Protein AF-G3UYI7-F1 (afdb_monomer_lite)

Sequence (95 aa):
MPLCPLLLLALGLRLTGTLNSNDPNVCTFWESFTTTTKESHLRPFSLLPAESCHRPWEDPHTCAQPTVVYRTVYRQVVKMDSRPRLQCCRGYYES

Organism: Mus musculus (NCBI:txid10090)

Structure (mmCIF, N/CA/C/O backbone):
data_AF-G3UYI7-F1
#
_entry.id   AF-G3UYI7-F1
#
loop_
_atom_site.group_PDB
_atom_site.id
_atom_site.type_symbol
_atom_site.label_atom_id
_atom_site.label_alt_id
_atom_site.label_comp_id
_atom_site.label_asym_id
_atom_site.label_entity_id
_atom_site.label_seq_id
_atom_site.pdbx_PDB_ins_code
_atom_site.Cartn_x
_atom_site.Cartn_y
_atom_site.Cartn_z
_atom_site.occupancy
_atom_site.B_iso_or_equiv
_atom_site.auth_seq_id
_atom_site.auth_comp_id
_atom_site.auth_asym_id
_atom_site.auth_atom_id
_atom_site.pdbx_PDB_model_num
ATOM 1 N N . MET A 1 1 ? 36.423 32.041 -4.540 1.00 51.44 1 MET A N 1
ATOM 2 C CA . MET A 1 1 ? 35.992 31.521 -5.857 1.00 51.44 1 MET A CA 1
ATOM 3 C C . MET A 1 1 ? 35.808 29.998 -5.781 1.00 51.44 1 MET A C 1
ATOM 5 O O . MET A 1 1 ? 36.716 29.274 -6.165 1.00 51.44 1 MET A O 1
ATOM 9 N N . PRO A 1 2 ? 34.682 29.479 -5.253 1.00 57.16 2 PRO A N 1
ATOM 10 C CA . PRO A 1 2 ? 34.443 28.041 -5.070 1.00 57.16 2 PRO A CA 1
ATOM 11 C C . PRO A 1 2 ? 33.718 27.421 -6.283 1.00 57.16 2 PRO A C 1
ATOM 13 O O . PRO A 1 2 ? 32.810 26.612 -6.129 1.00 57.16 2 PRO A O 1
ATOM 16 N N . LEU A 1 3 ? 34.077 27.829 -7.503 1.00 62.91 3 LEU A N 1
ATOM 17 C CA . LEU A 1 3 ? 33.406 27.372 -8.730 1.00 62.91 3 LEU A CA 1
ATOM 18 C C . LEU A 1 3 ? 33.766 25.919 -9.085 1.00 62.91 3 LEU A C 1
ATOM 20 O O . LEU A 1 3 ? 32.936 25.188 -9.609 1.00 62.91 3 LEU A O 1
ATOM 24 N N . CYS A 1 4 ? 34.980 25.483 -8.742 1.00 68.62 4 CYS A N 1
ATOM 25 C CA . CYS A 1 4 ? 35.493 24.146 -9.046 1.00 68.62 4 CYS A CA 1
ATOM 26 C C . CYS A 1 4 ? 34.721 22.991 -8.363 1.00 68.62 4 CYS A C 1
ATOM 28 O O . CYS A 1 4 ? 34.305 22.072 -9.069 1.00 68.62 4 CYS A O 1
ATOM 30 N N . PRO A 1 5 ? 34.444 23.014 -7.040 1.00 67.00 5 PRO A N 1
ATOM 31 C CA . PRO A 1 5 ? 33.700 21.925 -6.403 1.00 67.00 5 PRO A CA 1
ATOM 32 C C . PRO A 1 5 ? 32.249 21.847 -6.895 1.00 67.00 5 PRO A C 1
ATOM 34 O O . PRO A 1 5 ? 31.729 20.750 -7.074 1.00 67.00 5 PRO A O 1
ATOM 37 N N . LEU A 1 6 ? 31.615 22.990 -7.182 1.00 68.81 6 LEU A N 1
ATOM 38 C CA . LEU A 1 6 ? 30.263 23.039 -7.748 1.00 68.81 6 LEU A CA 1
ATOM 39 C C . LEU A 1 6 ? 30.211 22.433 -9.157 1.00 68.81 6 LEU A C 1
ATOM 41 O O . LEU A 1 6 ? 29.261 21.726 -9.481 1.00 68.81 6 LEU A O 1
ATOM 45 N N . LEU A 1 7 ? 31.244 22.664 -9.973 1.00 69.88 7 LEU A N 1
ATOM 46 C CA . LEU A 1 7 ? 31.344 22.096 -11.317 1.00 69.88 7 LEU A CA 1
ATOM 47 C C . LEU A 1 7 ? 31.520 20.570 -11.281 1.00 69.88 7 LEU A C 1
ATOM 49 O O . LEU A 1 7 ? 30.894 19.862 -12.063 1.00 69.88 7 LEU A O 1
ATOM 53 N N . LEU A 1 8 ? 32.329 20.066 -10.344 1.00 70.12 8 LEU A N 1
ATOM 54 C CA . LEU A 1 8 ? 32.549 18.630 -10.140 1.00 70.12 8 LEU A CA 1
ATOM 55 C C . LEU A 1 8 ? 31.284 17.922 -9.632 1.00 70.12 8 LEU A C 1
ATOM 57 O O . LEU A 1 8 ? 30.942 16.851 -10.129 1.00 70.12 8 LEU A O 1
ATOM 61 N N . LEU A 1 9 ? 30.552 18.542 -8.700 1.00 66.69 9 LEU A N 1
ATOM 62 C CA . LEU A 1 9 ? 29.242 18.064 -8.241 1.00 66.69 9 LEU A CA 1
ATOM 63 C C . LEU A 1 9 ? 28.213 18.048 -9.379 1.00 66.69 9 LEU A C 1
ATOM 65 O O . LEU A 1 9 ? 27.475 17.075 -9.523 1.00 66.69 9 LEU A O 1
ATOM 69 N N . ALA A 1 10 ? 28.192 19.086 -10.219 1.00 63.78 10 ALA A N 1
ATOM 70 C CA . ALA A 1 10 ? 27.308 19.154 -11.377 1.00 63.78 10 ALA A CA 1
ATOM 71 C C . ALA A 1 10 ? 27.647 18.094 -12.438 1.00 63.78 10 ALA A C 1
ATOM 73 O O . ALA A 1 10 ? 26.731 17.520 -13.020 1.00 63.78 10 ALA A O 1
ATOM 74 N N . LEU A 1 11 ? 28.933 17.800 -12.672 1.00 62.19 11 LEU A N 1
ATOM 75 C CA . LEU A 1 11 ? 29.355 16.714 -13.561 1.00 62.19 11 LEU A CA 1
ATOM 76 C C . LEU A 1 11 ? 28.961 15.345 -12.990 1.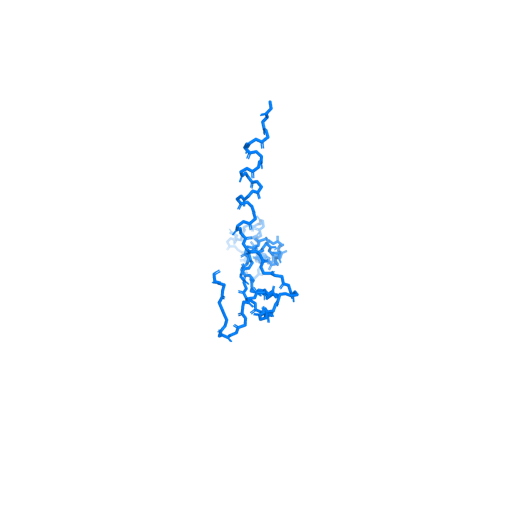00 62.19 11 LEU A C 1
ATOM 78 O O . LEU A 1 11 ? 28.385 14.535 -13.706 1.00 62.19 11 LEU A O 1
ATOM 82 N N . GLY A 1 12 ? 29.196 15.106 -11.696 1.00 60.34 12 GLY A N 1
ATOM 83 C CA . GLY A 1 12 ? 28.832 13.849 -11.033 1.00 60.34 12 GLY A CA 1
ATOM 84 C C . GLY A 1 12 ? 27.329 13.552 -11.075 1.00 60.34 12 GLY A C 1
ATOM 85 O O . GLY A 1 12 ? 26.937 12.410 -11.294 1.00 60.34 12 GLY A O 1
ATOM 86 N N . LEU A 1 13 ? 26.484 14.584 -10.960 1.00 58.25 13 LEU A N 1
ATOM 87 C CA . LEU A 1 13 ? 25.025 14.456 -11.073 1.00 58.25 13 LEU A CA 1
ATOM 88 C C . LEU A 1 13 ? 24.541 14.165 -12.506 1.00 58.25 13 LEU A C 1
ATOM 90 O O . LEU A 1 13 ? 23.430 13.684 -12.694 1.00 58.25 13 LEU A O 1
ATOM 94 N N . ARG A 1 14 ? 25.347 14.484 -13.528 1.00 53.09 14 ARG A N 1
ATOM 95 C CA . ARG A 1 14 ? 25.027 14.238 -14.947 1.00 53.09 14 ARG A CA 1
ATOM 96 C C . ARG A 1 14 ? 25.369 12.815 -15.388 1.00 53.09 14 ARG A C 1
ATOM 98 O O . ARG A 1 14 ? 24.829 12.371 -16.393 1.00 53.09 14 ARG A O 1
ATOM 105 N N . LEU A 1 15 ? 26.249 12.120 -14.661 1.00 54.44 15 LEU A N 1
ATOM 106 C CA . LEU A 1 15 ? 26.635 10.736 -14.959 1.00 54.44 15 LEU A CA 1
ATOM 107 C C . LEU A 1 15 ? 25.633 9.697 -14.439 1.00 54.44 15 LEU A C 1
ATOM 109 O O . LEU A 1 15 ? 25.711 8.536 -14.833 1.00 54.44 15 LEU A O 1
ATOM 113 N N . THR A 1 16 ? 24.676 10.077 -13.590 1.00 56.97 16 THR A N 1
ATOM 114 C CA . THR A 1 16 ? 23.528 9.213 -13.304 1.00 56.97 16 THR A CA 1
ATOM 115 C C . THR A 1 16 ? 22.553 9.336 -14.468 1.00 56.97 16 THR A C 1
ATOM 117 O O . THR A 1 16 ? 21.683 10.207 -14.460 1.00 56.97 16 THR A O 1
ATOM 120 N N . GLY A 1 17 ? 22.745 8.520 -15.505 1.00 61.97 17 GLY A N 1
ATOM 121 C CA . GLY A 1 17 ? 21.812 8.433 -16.622 1.00 61.97 17 GLY A CA 1
ATOM 122 C C . GLY A 1 17 ? 20.408 8.131 -16.100 1.00 61.97 17 GLY A C 1
ATOM 123 O O . GLY A 1 17 ? 20.165 7.086 -15.505 1.00 61.97 17 GLY A O 1
ATOM 124 N N . THR A 1 18 ? 19.488 9.080 -16.249 1.00 70.69 18 THR A N 1
ATOM 125 C CA . THR A 1 18 ? 18.064 8.846 -16.005 1.00 70.69 18 THR A CA 1
ATOM 126 C C . THR A 1 18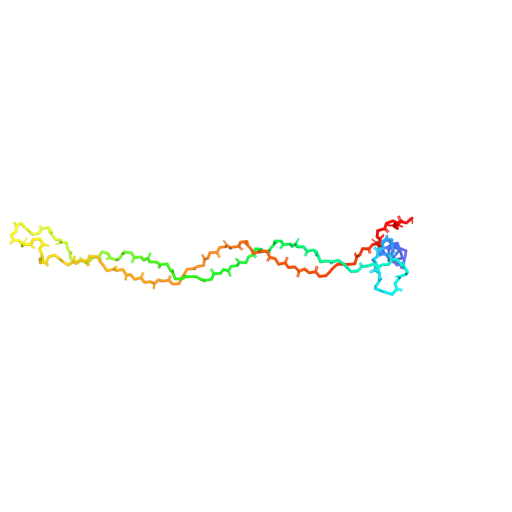 ? 17.397 8.649 -17.354 1.00 70.69 18 THR A C 1
ATOM 128 O O . THR A 1 18 ? 17.348 9.600 -18.134 1.00 70.69 18 THR A O 1
ATOM 131 N N . LEU A 1 19 ? 16.883 7.448 -17.618 1.00 79.31 19 LEU A N 1
ATOM 132 C CA . LEU A 1 19 ? 16.117 7.157 -18.832 1.00 79.31 19 LEU A CA 1
ATOM 133 C C . LEU A 1 19 ? 14.975 8.166 -19.002 1.00 79.31 19 LEU A C 1
ATOM 135 O O . LEU A 1 19 ? 14.195 8.396 -18.070 1.00 79.31 19 LEU A O 1
ATOM 139 N N . ASN A 1 20 ? 14.861 8.757 -20.188 1.00 83.44 20 ASN A N 1
ATOM 140 C CA . ASN A 1 20 ? 13.755 9.623 -20.566 1.00 83.44 20 ASN A CA 1
ATOM 141 C C . ASN A 1 20 ? 12.737 8.844 -21.406 1.00 83.44 20 ASN A C 1
ATOM 143 O O . ASN A 1 20 ? 13.089 7.988 -22.210 1.00 83.44 20 ASN A O 1
ATOM 147 N N . SER A 1 21 ? 11.451 9.178 -21.277 1.00 82.81 21 SER A N 1
ATOM 148 C CA . SER A 1 21 ? 10.398 8.559 -22.095 1.00 82.81 21 SER A CA 1
ATOM 149 C C . SER A 1 21 ? 10.528 8.866 -23.593 1.00 82.81 21 SER A C 1
ATOM 151 O O . SER A 1 21 ? 9.892 8.187 -24.393 1.00 82.81 21 SER A O 1
ATOM 153 N N . ASN A 1 22 ? 11.282 9.902 -23.969 1.00 84.38 22 ASN A N 1
ATOM 154 C CA . ASN A 1 22 ? 11.511 10.277 -25.366 1.00 84.38 22 ASN A CA 1
ATOM 155 C C . ASN A 1 22 ? 12.754 9.611 -25.974 1.00 84.38 22 ASN A C 1
ATOM 157 O O . ASN A 1 22 ? 12.993 9.769 -27.171 1.00 84.38 22 ASN A O 1
ATOM 161 N N . ASP A 1 23 ? 13.554 8.906 -25.171 1.00 86.62 23 ASP A N 1
ATOM 162 C CA . ASP A 1 23 ? 14.777 8.278 -25.657 1.00 86.62 23 ASP A CA 1
ATOM 163 C C . ASP A 1 23 ? 14.441 7.066 -26.548 1.00 86.62 23 ASP A C 1
ATOM 165 O O . ASP A 1 23 ? 13.498 6.312 -26.270 1.00 86.62 23 ASP A O 1
ATOM 169 N N . PRO A 1 24 ? 15.201 6.841 -27.635 1.00 85.69 24 PRO A N 1
ATOM 170 C CA . PRO A 1 24 ? 14.990 5.686 -28.493 1.00 85.69 24 PRO A CA 1
ATOM 171 C C . PRO A 1 24 ? 15.246 4.393 -27.713 1.00 85.69 24 PRO A C 1
ATOM 173 O O . PRO A 1 24 ? 16.189 4.294 -26.933 1.00 85.69 24 PRO A O 1
ATOM 176 N N . ASN A 1 25 ? 14.432 3.369 -27.971 1.00 88.56 25 ASN A N 1
ATOM 177 C CA . ASN A 1 25 ? 14.519 2.062 -27.310 1.00 88.56 25 ASN A CA 1
ATOM 178 C C . ASN A 1 25 ? 14.289 2.100 -25.790 1.00 88.56 25 ASN A C 1
ATOM 180 O O . ASN A 1 25 ? 14.770 1.219 -25.074 1.00 88.56 25 ASN A O 1
ATOM 184 N N . VAL A 1 26 ? 13.513 3.072 -25.301 1.00 91.69 26 VAL A N 1
ATOM 185 C CA . VAL A 1 26 ? 12.995 3.087 -23.929 1.00 91.69 26 VAL A CA 1
ATOM 186 C C . VAL A 1 26 ? 11.550 2.604 -23.903 1.00 91.69 26 VAL A C 1
ATOM 188 O O . VAL A 1 26 ? 10.693 3.066 -24.653 1.00 91.69 26 VAL A O 1
ATOM 191 N N . CYS A 1 27 ? 11.288 1.644 -23.023 1.00 90.12 27 CYS A N 1
ATOM 192 C CA . CYS A 1 27 ? 9.999 1.005 -22.826 1.00 90.12 27 CYS A CA 1
ATOM 193 C C . CYS A 1 27 ? 9.515 1.236 -21.388 1.00 90.12 27 CYS A C 1
ATOM 195 O O . CYS A 1 27 ? 10.302 1.218 -20.439 1.00 90.12 27 CYS A O 1
ATOM 197 N N . THR A 1 28 ? 8.204 1.396 -21.211 1.00 91.69 28 THR A N 1
ATOM 198 C CA . THR A 1 28 ? 7.581 1.430 -19.882 1.00 91.69 28 THR A CA 1
ATOM 199 C C . THR A 1 28 ? 7.183 0.021 -19.470 1.00 91.69 28 THR A C 1
ATOM 201 O O . THR A 1 28 ? 6.463 -0.660 -20.201 1.00 91.69 28 THR A O 1
ATOM 204 N N . PHE A 1 29 ? 7.597 -0.405 -18.283 1.00 92.31 29 PHE A N 1
ATOM 205 C CA . PHE A 1 29 ? 7.147 -1.649 -17.670 1.00 92.31 29 PHE A CA 1
ATOM 206 C C . PHE A 1 29 ? 6.484 -1.374 -16.319 1.00 92.31 29 PHE A C 1
ATOM 208 O O . PHE A 1 29 ? 6.738 -0.356 -15.674 1.00 92.31 29 PHE A O 1
ATOM 215 N N . TRP A 1 30 ? 5.609 -2.282 -15.897 1.00 94.94 30 TRP A N 1
ATOM 216 C CA . TRP A 1 30 ? 4.970 -2.213 -14.588 1.00 94.94 30 TRP A CA 1
ATOM 217 C C . TRP A 1 30 ? 5.813 -2.970 -13.569 1.00 94.94 30 TRP A C 1
ATOM 219 O O . TRP A 1 30 ? 5.961 -4.187 -13.651 1.00 94.94 30 TRP A O 1
ATOM 229 N N . GLU A 1 31 ? 6.370 -2.237 -12.612 1.00 95.50 31 GLU A N 1
ATOM 230 C CA . GLU A 1 31 ? 7.118 -2.787 -11.488 1.00 95.50 31 GLU A CA 1
ATOM 231 C C . GLU A 1 31 ? 6.183 -2.931 -10.284 1.00 95.50 31 GLU A C 1
ATOM 233 O O . GLU A 1 31 ? 5.585 -1.948 -9.832 1.00 95.50 31 GLU A O 1
ATOM 238 N N . SER A 1 32 ? 6.079 -4.144 -9.741 1.00 97.19 32 SER A N 1
ATOM 239 C CA . SER A 1 32 ? 5.440 -4.374 -8.446 1.00 97.19 32 SER A CA 1
ATOM 240 C C . SER A 1 32 ? 6.413 -4.053 -7.317 1.00 97.19 32 SER A C 1
ATOM 242 O O . SER A 1 32 ? 7.566 -4.476 -7.340 1.00 97.19 32 SER A O 1
ATOM 244 N N . PHE A 1 33 ? 5.945 -3.336 -6.302 1.00 96.25 33 PHE A N 1
ATOM 245 C CA . PHE A 1 33 ? 6.732 -3.002 -5.121 1.00 96.25 33 PHE A CA 1
ATOM 246 C C . PHE A 1 33 ? 5.899 -3.160 -3.854 1.00 96.25 33 PHE A C 1
ATOM 248 O O . PHE A 1 33 ? 4.669 -3.177 -3.891 1.00 96.25 33 PHE A O 1
ATOM 255 N N . THR A 1 34 ? 6.577 -3.312 -2.721 1.00 97.25 34 THR A N 1
ATOM 256 C CA . THR A 1 34 ? 5.931 -3.446 -1.419 1.00 97.25 34 THR A CA 1
ATOM 257 C C . THR A 1 34 ? 6.027 -2.144 -0.633 1.00 97.25 34 THR A C 1
ATOM 259 O O . THR A 1 34 ? 7.110 -1.601 -0.416 1.00 97.25 34 THR A O 1
ATOM 262 N N . THR A 1 35 ? 4.879 -1.650 -0.177 1.00 96.81 35 THR A N 1
ATOM 263 C CA . THR A 1 35 ? 4.763 -0.451 0.654 1.00 96.81 35 THR A CA 1
ATOM 264 C C . THR A 1 35 ? 4.335 -0.852 2.053 1.00 96.81 35 THR A C 1
ATOM 266 O O . THR A 1 35 ? 3.361 -1.578 2.250 1.00 96.81 35 THR A O 1
ATOM 269 N N . THR A 1 36 ? 5.054 -0.358 3.055 1.00 96.69 36 THR A N 1
ATOM 270 C CA . THR A 1 36 ? 4.648 -0.508 4.451 1.00 96.69 36 THR A CA 1
ATOM 271 C C . THR A 1 36 ? 3.738 0.650 4.837 1.00 96.69 36 THR A C 1
ATOM 273 O O . THR A 1 36 ? 4.165 1.803 4.845 1.00 96.69 36 THR A O 1
ATOM 276 N N . THR A 1 37 ? 2.494 0.354 5.200 1.00 96.06 37 THR A N 1
ATOM 277 C CA . THR A 1 37 ? 1.505 1.370 5.580 1.00 96.06 37 THR A CA 1
ATOM 278 C C . THR A 1 37 ? 0.906 1.049 6.943 1.00 96.06 37 THR A C 1
ATOM 280 O O . THR A 1 37 ? 0.704 -0.114 7.298 1.00 96.06 37 THR A O 1
ATOM 283 N N . LYS A 1 38 ? 0.612 2.090 7.729 1.00 97.06 38 LYS A N 1
ATOM 284 C CA . LYS A 1 38 ? -0.189 1.952 8.948 1.00 97.06 38 LYS A CA 1
ATOM 285 C C . LYS A 1 38 ? -1.665 1.971 8.585 1.00 97.06 38 LYS A C 1
ATOM 287 O O . LYS A 1 38 ? -2.150 2.930 7.997 1.00 97.06 38 LYS A O 1
ATOM 292 N N . GLU A 1 39 ? -2.365 0.917 8.965 1.00 97.00 39 GLU A N 1
ATOM 293 C CA . GLU A 1 39 ? -3.789 0.745 8.718 1.00 97.00 39 GLU A CA 1
ATOM 294 C C . GLU A 1 39 ? -4.527 0.629 10.051 1.00 97.00 39 GLU A C 1
ATOM 296 O O . GLU A 1 39 ? -4.091 -0.086 10.961 1.00 97.00 39 GLU A O 1
ATOM 301 N N . SER A 1 40 ? -5.636 1.353 10.179 1.00 96.62 40 SER A N 1
ATOM 302 C CA . SER A 1 40 ? -6.552 1.213 11.302 1.00 96.62 40 SER A CA 1
ATOM 303 C C . SER A 1 40 ? -7.485 0.029 11.062 1.00 96.62 40 SER A C 1
ATOM 305 O O . SER A 1 40 ? -7.989 -0.182 9.962 1.00 96.62 40 SER A O 1
ATOM 307 N N . HIS A 1 41 ? -7.728 -0.758 12.103 1.00 95.75 41 HIS A N 1
ATOM 308 C CA . HIS A 1 41 ? -8.730 -1.815 12.066 1.00 95.75 41 HIS A CA 1
ATOM 309 C C . HIS A 1 41 ? -9.436 -1.930 13.411 1.00 95.75 41 HIS A C 1
ATOM 311 O O . HIS A 1 41 ? -8.883 -1.574 14.453 1.00 95.75 41 HIS A O 1
ATOM 317 N N . LEU A 1 42 ? -10.666 -2.435 13.384 1.00 97.25 42 LEU A N 1
ATOM 318 C CA . LEU A 1 42 ? -11.407 -2.758 14.594 1.00 97.25 42 LEU A CA 1
ATOM 319 C C . LEU A 1 42 ? -10.904 -4.090 15.145 1.00 97.25 42 LEU A C 1
ATOM 321 O O . LEU A 1 42 ? -10.964 -5.115 14.467 1.00 97.25 42 LEU A O 1
ATOM 325 N N . ARG A 1 43 ? -10.418 -4.072 16.384 1.00 96.25 43 ARG A N 1
ATOM 326 C CA . ARG A 1 43 ? -10.000 -5.267 17.114 1.00 96.25 43 ARG A CA 1
ATOM 327 C C . ARG A 1 43 ? -10.934 -5.491 18.308 1.00 96.25 43 ARG A C 1
ATOM 329 O O . ARG A 1 43 ? -11.219 -4.522 19.017 1.00 96.25 43 ARG A O 1
ATOM 336 N N . PRO A 1 44 ? -11.414 -6.726 18.541 1.00 96.12 44 PRO A N 1
ATOM 337 C CA . PRO A 1 44 ? -12.223 -7.045 19.710 1.00 96.12 44 PRO A CA 1
ATOM 338 C C . PRO A 1 44 ? -11.363 -7.092 20.980 1.00 96.12 44 PRO A C 1
ATOM 340 O O . PRO A 1 44 ? -10.239 -7.599 20.970 1.00 96.12 44 PRO A O 1
ATOM 343 N N . PHE A 1 45 ? -11.912 -6.584 22.079 1.00 91.75 45 PHE A N 1
ATOM 344 C CA . PHE A 1 45 ? -11.341 -6.631 23.420 1.00 91.75 45 PHE A CA 1
ATOM 345 C C . PHE A 1 45 ? -12.402 -7.127 24.399 1.00 91.75 45 PHE A C 1
ATOM 347 O O . PHE A 1 45 ? -13.505 -6.582 24.442 1.00 91.75 45 PHE A O 1
ATOM 354 N N . SER A 1 46 ? -12.061 -8.134 25.198 1.00 91.50 46 SER A N 1
ATOM 355 C CA . SER A 1 46 ? -12.931 -8.618 26.269 1.00 91.50 46 SER A CA 1
ATOM 356 C C . SER A 1 46 ? -12.815 -7.692 27.476 1.00 91.50 46 SER A C 1
ATOM 358 O O . SER A 1 46 ? -11.732 -7.533 28.038 1.00 91.50 46 SER A O 1
ATOM 360 N N . LEU A 1 47 ? -13.925 -7.077 27.869 1.00 88.88 47 LEU A N 1
ATOM 361 C CA . LEU A 1 47 ? -14.051 -6.361 29.130 1.00 88.88 47 LEU A CA 1
ATOM 362 C C . LEU A 1 47 ? -14.619 -7.313 30.172 1.00 88.88 47 LEU A C 1
ATOM 364 O O . LEU A 1 47 ? -15.708 -7.863 29.994 1.00 88.88 47 LEU A O 1
ATOM 368 N N . LEU A 1 48 ? -13.867 -7.501 31.251 1.00 83.19 48 LEU A N 1
ATOM 369 C CA . LEU A 1 48 ? -14.361 -8.223 32.411 1.00 83.19 48 LEU A CA 1
ATOM 370 C C . LEU A 1 48 ? -15.380 -7.345 33.156 1.00 83.19 48 LEU A C 1
ATOM 372 O O . LEU A 1 48 ? -15.176 -6.129 33.241 1.00 83.19 48 LEU A O 1
ATOM 376 N N . PRO A 1 49 ? -16.461 -7.937 33.687 1.00 79.44 49 PRO A N 1
ATOM 377 C CA . PRO A 1 49 ? -17.370 -7.233 34.581 1.00 79.44 49 PRO A CA 1
ATOM 378 C C . PRO A 1 49 ? -16.618 -6.667 35.791 1.00 79.44 49 PRO A C 1
ATOM 380 O O . PRO A 1 49 ? -15.661 -7.270 36.274 1.00 79.44 49 PRO A O 1
ATOM 383 N N . ALA A 1 50 ? -17.055 -5.504 36.278 1.00 75.50 50 ALA A N 1
ATOM 384 C CA . ALA A 1 50 ? -16.445 -4.856 37.440 1.00 75.50 50 ALA A CA 1
ATOM 385 C C . ALA A 1 50 ? -16.702 -5.621 38.752 1.00 75.50 50 ALA A C 1
ATOM 387 O O . ALA A 1 50 ? -15.890 -5.557 39.672 1.00 75.50 50 ALA A O 1
ATOM 388 N N . GLU A 1 51 ? -17.819 -6.346 38.835 1.00 75.56 51 GLU A N 1
ATOM 389 C CA . GLU A 1 51 ? -18.183 -7.155 39.997 1.00 75.56 51 GLU A CA 1
ATOM 390 C C . GLU A 1 51 ? -17.676 -8.593 39.841 1.00 75.56 51 GLU A C 1
ATOM 392 O O . GLU A 1 51 ? -17.762 -9.188 38.765 1.00 75.56 51 GLU A O 1
ATOM 397 N N . SER A 1 52 ? -17.132 -9.161 40.921 1.00 67.50 52 SER A N 1
ATOM 398 C CA . SER A 1 52 ? -16.655 -10.542 40.926 1.00 67.50 52 SER A CA 1
ATOM 399 C C . SER A 1 52 ? -17.807 -11.513 41.184 1.00 67.50 52 SER A C 1
ATOM 401 O O . SER A 1 52 ? -18.567 -11.366 42.139 1.00 67.50 52 SER A O 1
ATOM 403 N N . CYS A 1 53 ? -17.893 -12.576 40.385 1.00 67.19 53 CYS A N 1
ATOM 404 C CA . CYS A 1 53 ? -18.907 -13.625 40.554 1.00 67.19 53 CYS A CA 1
ATOM 405 C C . CYS A 1 53 ? -18.578 -14.614 41.686 1.00 67.19 53 CYS A C 1
ATOM 407 O O . CYS A 1 53 ? -18.985 -15.769 41.655 1.00 67.19 53 CYS A O 1
ATOM 409 N N . HIS A 1 54 ? -17.825 -14.186 42.703 1.00 65.19 54 HIS A N 1
ATOM 410 C CA . HIS A 1 54 ? -17.345 -15.055 43.779 1.00 65.19 54 HIS A CA 1
ATOM 411 C C . HIS A 1 54 ? -18.357 -15.181 44.933 1.00 65.19 54 HIS A C 1
ATOM 413 O O . HIS A 1 54 ? -17.973 -15.293 46.100 1.00 65.19 54 HIS A O 1
ATOM 419 N N . ARG A 1 55 ? -19.660 -15.135 44.628 1.00 66.25 55 ARG A N 1
ATOM 420 C CA . ARG A 1 55 ? -20.726 -15.313 45.619 1.00 66.25 55 ARG A CA 1
ATOM 421 C C . ARG A 1 55 ? -21.108 -16.796 45.701 1.00 66.25 55 ARG A C 1
ATOM 423 O O . ARG A 1 55 ? -21.574 -17.337 44.706 1.00 66.25 55 ARG A O 1
ATOM 430 N N . PRO A 1 56 ? -20.962 -17.456 46.869 1.00 61.75 56 PRO A N 1
ATOM 431 C CA . PRO A 1 56 ? -21.189 -18.901 47.018 1.00 61.75 56 PRO A CA 1
ATOM 432 C C . PRO A 1 56 ? -22.614 -19.398 46.725 1.00 61.75 56 PRO A C 1
ATOM 434 O O . PRO A 1 56 ? -22.833 -20.604 46.720 1.00 61.75 56 PRO A O 1
ATOM 437 N N . TRP A 1 57 ? -23.582 -18.492 46.561 1.00 58.47 57 TRP A N 1
ATOM 438 C CA . TRP A 1 57 ? -25.016 -18.793 46.497 1.00 58.47 57 TRP A CA 1
ATOM 439 C C . TRP A 1 57 ? -25.721 -18.215 45.260 1.00 58.47 57 TRP A C 1
ATOM 441 O O . TRP A 1 57 ? -26.944 -18.292 45.179 1.00 58.47 57 TRP A O 1
ATOM 451 N N . GLU A 1 58 ? -24.986 -17.628 44.309 1.00 62.41 58 GLU A N 1
ATOM 452 C CA . GLU A 1 58 ? -25.586 -17.151 43.059 1.00 62.41 58 GLU A CA 1
ATOM 453 C C . GLU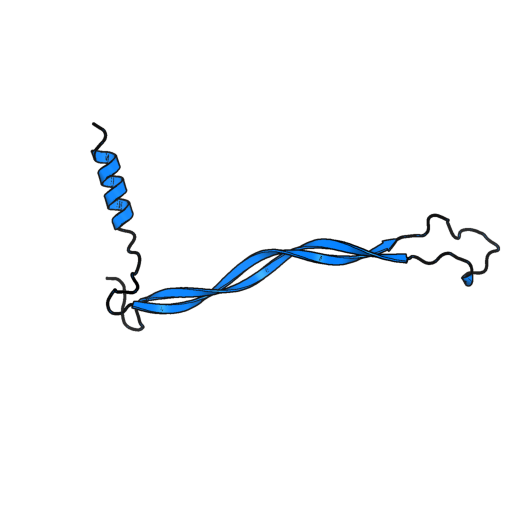 A 1 58 ? -25.500 -18.214 41.963 1.00 62.41 58 GLU A C 1
ATOM 455 O O . GLU A 1 58 ? -24.458 -18.827 41.734 1.00 62.41 58 GLU A O 1
ATOM 460 N N . ASP A 1 59 ? -26.633 -18.428 41.296 1.00 62.91 59 ASP A N 1
ATOM 461 C CA . ASP A 1 59 ? -26.757 -19.295 40.131 1.00 62.91 59 ASP A CA 1
ATOM 462 C C . ASP A 1 59 ? -25.733 -18.864 39.056 1.00 62.91 59 ASP A C 1
ATOM 464 O O . ASP A 1 59 ? -25.634 -17.659 38.789 1.00 62.91 59 ASP A O 1
ATOM 468 N N . PRO A 1 60 ? -24.978 -19.780 38.414 1.00 63.41 60 PRO A N 1
ATOM 469 C CA . PRO A 1 60 ? -24.014 -19.439 37.362 1.00 63.41 60 PRO A CA 1
ATOM 470 C C . PRO A 1 60 ? -24.599 -18.571 36.238 1.00 63.41 60 PRO A C 1
ATOM 472 O O . PRO A 1 60 ? -23.868 -17.820 35.592 1.00 63.41 60 PRO A O 1
ATOM 475 N N . HIS A 1 61 ? -25.917 -18.644 36.022 1.00 64.69 61 HIS A N 1
ATOM 476 C CA . HIS A 1 61 ? -26.651 -17.834 35.049 1.00 64.69 61 HIS A CA 1
ATOM 477 C C . HIS A 1 61 ? -26.862 -16.365 35.466 1.00 64.69 61 HIS A C 1
ATOM 479 O O . HIS A 1 61 ? -27.200 -15.542 34.617 1.00 64.69 61 HIS A O 1
ATOM 485 N N . THR A 1 62 ? -26.644 -16.022 36.738 1.00 68.69 62 THR A N 1
ATOM 486 C CA . THR A 1 62 ? -26.795 -14.661 37.295 1.00 68.69 62 THR A CA 1
ATOM 487 C C . THR A 1 62 ? -25.509 -13.833 37.173 1.00 68.69 62 THR A C 1
ATOM 489 O O . THR A 1 62 ? -25.533 -12.610 37.291 1.00 68.69 62 THR A O 1
ATOM 492 N N . CYS A 1 63 ? -24.374 -14.481 36.897 1.00 71.88 63 CYS A N 1
ATOM 493 C CA . CYS A 1 63 ? -23.081 -13.818 36.760 1.00 71.88 63 CYS A CA 1
ATOM 494 C C . CYS A 1 63 ? -23.041 -12.910 35.520 1.00 71.88 63 CYS A C 1
ATOM 496 O O . CYS A 1 63 ? -23.349 -13.336 34.402 1.00 71.88 63 CYS A O 1
ATOM 498 N N . ALA A 1 64 ? -22.607 -11.659 35.706 1.00 76.12 64 ALA A N 1
ATOM 499 C CA . ALA A 1 64 ? -22.380 -10.734 34.604 1.00 76.12 64 ALA A CA 1
ATOM 500 C C . ALA A 1 64 ? -21.375 -11.334 33.605 1.00 76.12 64 ALA A C 1
ATOM 502 O O . ALA A 1 64 ? -20.295 -11.791 33.976 1.00 76.12 64 ALA A O 1
ATOM 503 N N . GLN A 1 65 ? -21.727 -11.344 32.320 1.00 78.94 65 GLN A N 1
ATOM 504 C CA . GLN A 1 65 ? -20.873 -11.924 31.286 1.00 78.94 65 GLN A CA 1
ATOM 505 C C . GLN A 1 65 ? -19.833 -10.910 30.782 1.00 78.94 65 GLN A C 1
ATOM 507 O O . GLN A 1 65 ? -20.122 -9.711 30.700 1.00 78.94 65 GLN A O 1
ATOM 512 N N . PRO A 1 66 ? -18.625 -11.363 30.395 1.00 83.25 66 PRO A N 1
ATOM 513 C CA . PRO A 1 66 ? -17.653 -10.508 29.730 1.00 83.25 66 PRO A CA 1
ATOM 514 C C . PRO A 1 66 ? -18.240 -9.885 28.462 1.00 83.25 66 PRO A C 1
ATOM 516 O O . PRO A 1 66 ? -18.793 -10.577 27.610 1.00 83.25 66 PRO A O 1
ATOM 519 N N . THR A 1 67 ? -18.089 -8.571 28.319 1.00 89.88 67 THR A N 1
ATOM 520 C CA . THR A 1 67 ? -18.583 -7.842 27.145 1.00 89.88 67 THR A CA 1
ATOM 521 C C . THR A 1 67 ? -17.467 -7.691 26.119 1.00 89.88 67 THR A C 1
ATOM 523 O O . THR A 1 67 ? -16.347 -7.317 26.465 1.00 89.88 67 THR A O 1
ATOM 526 N N . VAL A 1 68 ? -17.759 -7.939 24.841 1.00 94.06 68 VAL A N 1
ATOM 527 C CA . VAL A 1 68 ? -16.806 -7.698 23.749 1.00 94.06 68 VAL A CA 1
ATOM 528 C C . VAL A 1 68 ? -16.984 -6.278 23.229 1.00 94.06 68 VAL A C 1
ATOM 530 O O . VAL A 1 68 ? -18.048 -5.921 22.729 1.00 94.06 68 VAL A O 1
ATOM 533 N N . VAL A 1 69 ? -15.927 -5.471 23.309 1.00 94.75 69 VAL A N 1
ATOM 534 C CA . VAL A 1 69 ? -15.895 -4.126 22.722 1.00 94.75 69 VAL A CA 1
ATOM 535 C C . VAL A 1 69 ? -14.931 -4.072 21.549 1.00 94.75 69 VAL A C 1
ATOM 537 O O . VAL A 1 69 ? -13.827 -4.612 21.607 1.00 94.75 69 VAL A O 1
ATOM 540 N N . TYR A 1 70 ? -15.322 -3.384 20.482 1.00 96.25 70 TYR A N 1
ATOM 541 C CA . TYR A 1 70 ? -14.462 -3.158 19.325 1.00 96.25 70 TYR A CA 1
ATOM 542 C C . TYR A 1 70 ? -13.758 -1.819 19.471 1.00 96.25 70 TYR A C 1
ATOM 544 O O . TYR A 1 70 ? -14.398 -0.785 19.652 1.00 96.25 70 TYR A O 1
ATOM 552 N N . ARG A 1 71 ? -12.427 -1.831 19.396 1.00 96.75 71 ARG A N 1
ATOM 553 C CA . ARG A 1 71 ? -11.621 -0.609 19.429 1.00 96.75 71 ARG A CA 1
ATOM 554 C C . ARG A 1 71 ? -10.766 -0.520 18.182 1.00 96.75 71 ARG A C 1
ATOM 556 O O . ARG A 1 71 ? -10.219 -1.523 17.722 1.00 96.75 71 ARG A O 1
ATOM 563 N N . THR A 1 72 ? -10.636 0.691 17.660 1.00 97.50 72 THR A N 1
ATOM 564 C CA . THR A 1 72 ? -9.741 0.976 16.545 1.00 97.50 72 THR A CA 1
ATOM 565 C C . THR A 1 72 ? -8.301 0.881 17.022 1.00 97.50 72 THR A C 1
ATOM 567 O O . THR A 1 72 ? -7.895 1.596 17.936 1.00 97.50 72 THR A O 1
ATOM 570 N N . VAL A 1 73 ? -7.522 0.011 16.392 1.00 96.75 73 VAL A N 1
ATOM 571 C CA . VAL A 1 73 ? -6.087 -0.108 16.636 1.00 96.75 73 VAL A CA 1
ATOM 572 C C . VAL A 1 73 ? -5.326 -0.030 15.322 1.00 96.75 73 VAL A C 1
ATOM 574 O O . VAL A 1 73 ? -5.818 -0.428 14.264 1.00 96.75 73 VAL A O 1
ATOM 577 N N . TYR A 1 74 ? -4.107 0.487 15.391 1.00 97.06 74 TYR A N 1
ATOM 578 C CA . TYR A 1 74 ? -3.228 0.581 14.235 1.00 97.06 74 TYR A CA 1
ATOM 579 C C . TYR A 1 74 ? -2.388 -0.683 14.119 1.00 97.06 74 TYR A C 1
ATOM 581 O O . TYR A 1 74 ? -1.810 -1.146 15.101 1.00 97.06 74 TYR A O 1
ATOM 589 N N . ARG A 1 75 ? -2.288 -1.216 12.905 1.00 96.00 75 ARG A N 1
ATOM 590 C CA . ARG A 1 75 ? -1.328 -2.263 12.557 1.00 96.00 75 ARG A CA 1
ATOM 591 C C . ARG A 1 75 ? -0.490 -1.820 11.371 1.00 96.00 75 ARG A C 1
ATOM 593 O O . ARG A 1 75 ? -0.943 -1.052 10.525 1.00 96.00 75 ARG A O 1
ATOM 600 N N . GLN A 1 76 ? 0.735 -2.313 11.321 1.00 97.56 76 GLN A N 1
ATOM 601 C CA . GLN A 1 76 ? 1.588 -2.162 10.156 1.00 97.56 76 GLN A CA 1
ATOM 602 C C . GLN A 1 76 ? 1.261 -3.284 9.172 1.00 97.56 76 GLN A C 1
ATOM 604 O O . GLN A 1 76 ? 1.248 -4.452 9.554 1.00 97.56 76 GLN A O 1
ATOM 609 N N . VAL A 1 77 ? 0.963 -2.924 7.928 1.00 96.75 77 VAL A N 1
ATOM 610 C CA . VAL A 1 77 ? 0.631 -3.869 6.860 1.00 96.75 77 VAL A CA 1
ATOM 611 C C . VAL A 1 77 ? 1.568 -3.623 5.690 1.00 96.75 77 VAL A C 1
ATOM 613 O O . VAL A 1 77 ? 1.862 -2.475 5.356 1.00 96.75 77 VAL A O 1
ATOM 616 N N . VAL A 1 78 ? 2.030 -4.706 5.073 1.00 97.31 78 VAL A N 1
ATOM 617 C CA . VAL A 1 78 ? 2.763 -4.656 3.808 1.00 97.31 78 VAL A CA 1
ATOM 618 C C . VAL A 1 78 ? 1.746 -4.812 2.683 1.00 97.31 78 VAL A C 1
ATOM 620 O O . VAL A 1 78 ? 1.075 -5.839 2.598 1.00 97.31 78 VAL A O 1
ATOM 623 N N . LYS A 1 79 ? 1.605 -3.781 1.852 1.00 95.88 79 LYS A N 1
ATOM 624 C CA . LYS A 1 79 ? 0.748 -3.780 0.662 1.00 95.88 79 LYS A CA 1
ATOM 625 C C . LYS A 1 79 ? 1.620 -3.904 -0.579 1.00 95.88 79 LYS A C 1
ATOM 627 O O . LYS A 1 79 ? 2.744 -3.412 -0.592 1.00 95.88 79 LYS A O 1
ATOM 632 N N . MET A 1 80 ? 1.124 -4.609 -1.588 1.00 97.00 80 MET A N 1
ATOM 633 C CA . MET A 1 80 ? 1.774 -4.694 -2.891 1.00 97.00 80 MET A CA 1
ATOM 634 C C . MET A 1 80 ? 1.091 -3.703 -3.827 1.00 97.00 80 MET A C 1
ATOM 636 O O . MET A 1 80 ? -0.115 -3.797 -4.035 1.00 97.00 80 MET A O 1
ATOM 640 N N . ASP A 1 81 ? 1.873 -2.786 -4.381 1.00 96.00 81 ASP A N 1
ATOM 641 C CA . ASP A 1 81 ? 1.435 -1.765 -5.326 1.00 96.00 81 ASP A CA 1
ATOM 642 C C . ASP A 1 81 ? 2.194 -1.932 -6.650 1.00 96.00 81 ASP A C 1
ATOM 644 O O . ASP A 1 81 ? 3.222 -2.611 -6.717 1.00 96.00 81 ASP A O 1
ATOM 648 N N . SER A 1 82 ? 1.707 -1.306 -7.720 1.00 95.75 82 SER A N 1
ATOM 649 C CA . SER A 1 82 ? 2.361 -1.316 -9.032 1.00 95.75 82 SER A CA 1
ATOM 650 C C . SER A 1 82 ? 2.624 0.101 -9.515 1.00 95.75 82 SER A C 1
ATOM 652 O O . SER A 1 82 ? 1.733 0.949 -9.453 1.00 95.75 82 SER A O 1
ATOM 654 N N . ARG A 1 83 ? 3.821 0.359 -10.045 1.00 94.69 83 ARG A N 1
ATOM 655 C CA . ARG A 1 83 ? 4.177 1.653 -10.641 1.00 94.69 83 ARG A CA 1
ATOM 656 C C . ARG A 1 83 ? 4.815 1.476 -12.016 1.00 94.69 83 ARG A C 1
ATOM 658 O O . ARG A 1 83 ? 5.544 0.503 -12.218 1.00 94.69 83 ARG A O 1
ATOM 665 N N . PRO A 1 84 ? 4.593 2.414 -12.948 1.00 94.38 84 PRO A N 1
ATOM 666 C CA . PRO A 1 84 ? 5.309 2.408 -14.209 1.00 94.38 84 PRO A CA 1
ATOM 667 C C . PRO A 1 84 ? 6.773 2.794 -13.972 1.00 94.38 84 PRO A C 1
ATOM 669 O O . PRO A 1 84 ? 7.080 3.717 -13.211 1.00 94.38 84 PRO A O 1
ATOM 672 N N . ARG A 1 85 ? 7.684 2.091 -14.637 1.00 93.19 85 ARG A N 1
ATOM 673 C CA . ARG A 1 85 ? 9.119 2.367 -14.664 1.00 93.19 85 ARG A CA 1
ATOM 674 C C . ARG A 1 85 ? 9.615 2.345 -16.100 1.00 93.19 85 ARG A C 1
ATOM 676 O O . ARG A 1 85 ? 9.122 1.574 -16.916 1.00 93.19 85 ARG A O 1
ATOM 683 N N . LEU A 1 86 ? 10.579 3.208 -16.394 1.00 91.81 86 LEU A N 1
ATOM 684 C CA . LEU A 1 86 ? 11.271 3.216 -17.677 1.00 91.81 86 LEU A CA 1
ATOM 685 C C . LEU A 1 86 ? 12.453 2.249 -17.608 1.00 91.81 86 LEU A C 1
ATOM 687 O O . LEU A 1 86 ? 13.178 2.231 -16.614 1.00 91.81 86 LEU A O 1
ATOM 691 N N . GLN A 1 87 ? 12.627 1.454 -18.658 1.00 89.38 87 GLN A N 1
ATOM 692 C CA . GLN A 1 87 ? 13.761 0.554 -18.854 1.00 89.38 87 GLN A CA 1
ATOM 693 C C . GLN A 1 87 ? 14.108 0.501 -20.343 1.00 89.38 87 GLN A C 1
ATOM 695 O O . GLN A 1 87 ? 13.234 0.696 -21.191 1.00 89.38 87 GLN A O 1
ATOM 700 N N . CYS A 1 88 ? 15.360 0.195 -20.683 1.00 89.31 88 CYS A N 1
ATOM 701 C CA . CYS A 1 88 ? 15.701 -0.187 -22.049 1.00 89.31 88 CYS A CA 1
ATOM 702 C C . CYS A 1 88 ? 14.808 -1.343 -22.521 1.00 89.31 88 CYS A C 1
ATO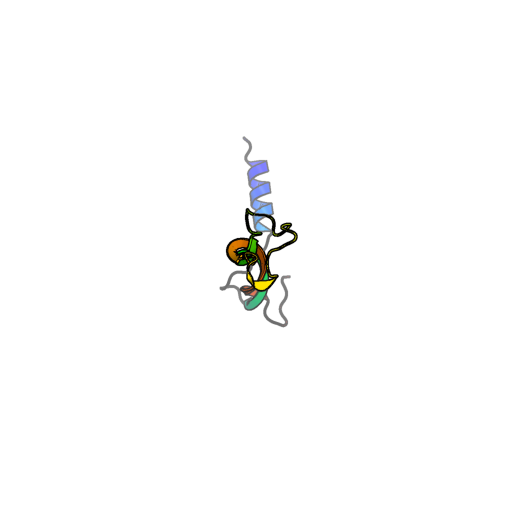M 704 O O . CYS A 1 88 ? 14.594 -2.328 -21.808 1.00 89.31 88 CYS A O 1
ATOM 706 N N . CYS A 1 89 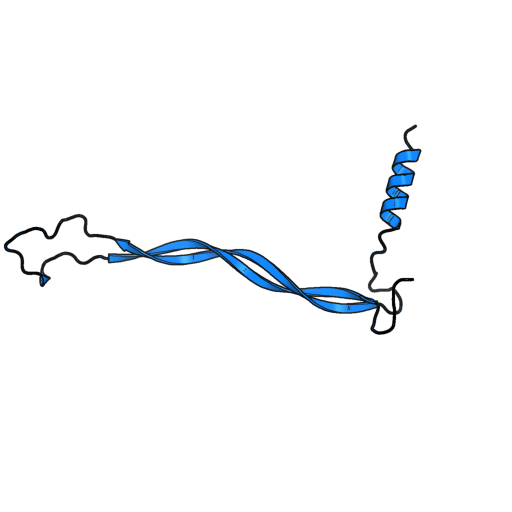? 14.281 -1.218 -23.735 1.00 89.44 89 CYS A N 1
ATOM 707 C CA . CYS A 1 89 ? 13.495 -2.263 -24.367 1.00 89.44 89 CYS A CA 1
ATOM 708 C C . CYS A 1 89 ? 14.317 -3.555 -24.492 1.00 89.44 89 CYS A C 1
ATOM 710 O O . CYS A 1 89 ? 15.546 -3.543 -24.565 1.00 89.44 89 CYS A O 1
ATOM 712 N N . ARG A 1 90 ? 13.629 -4.699 -24.550 1.00 87.19 90 ARG A N 1
ATOM 713 C CA . ARG A 1 90 ? 14.279 -6.011 -24.642 1.00 87.19 90 ARG A CA 1
ATOM 714 C C . ARG A 1 90 ? 15.255 -6.057 -25.826 1.00 87.19 90 ARG A C 1
ATOM 716 O O . ARG A 1 90 ? 14.850 -5.836 -26.962 1.00 87.19 90 ARG A O 1
ATOM 723 N N . GLY A 1 91 ? 16.513 -6.397 -25.549 1.00 86.31 91 GLY A N 1
ATOM 724 C CA . GLY A 1 91 ? 17.583 -6.459 -26.553 1.00 86.31 91 GLY A CA 1
ATOM 725 C C . GLY A 1 91 ? 18.433 -5.189 -26.660 1.00 86.31 91 GLY A C 1
ATOM 726 O O . GLY A 1 91 ? 19.420 -5.202 -27.385 1.00 86.31 91 GLY A O 1
ATOM 727 N N . TYR A 1 92 ? 18.095 -4.137 -2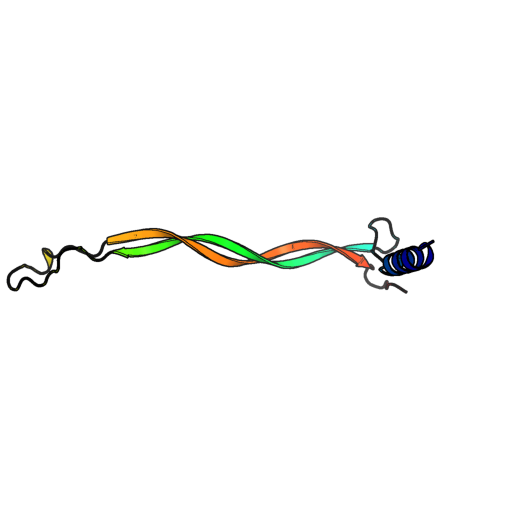5.911 1.00 84.00 92 TYR A N 1
ATOM 728 C CA . TYR A 1 92 ? 18.875 -2.908 -25.801 1.00 84.00 92 TYR A CA 1
ATOM 729 C C . TYR A 1 92 ? 19.430 -2.766 -24.381 1.00 84.00 92 TYR A C 1
ATOM 731 O O . TYR A 1 92 ? 18.802 -3.202 -23.414 1.00 84.00 92 TYR A O 1
ATOM 739 N N . TYR A 1 93 ? 20.613 -2.174 -24.258 1.00 79.00 93 TYR A N 1
ATOM 740 C CA . TYR A 1 93 ? 21.297 -1.929 -22.991 1.00 79.00 93 TYR A CA 1
ATOM 741 C C . TYR A 1 93 ? 21.868 -0.508 -22.976 1.00 79.00 93 TYR A C 1
ATOM 743 O O . TYR A 1 93 ? 22.154 0.051 -24.035 1.00 79.00 93 TYR A O 1
ATOM 751 N N . GLU A 1 94 ? 22.020 0.070 -21.785 1.00 70.44 94 GLU A N 1
ATOM 752 C CA . GLU A 1 94 ? 22.771 1.316 -21.604 1.00 70.44 94 GLU A CA 1
ATOM 753 C C . GLU A 1 94 ? 24.260 1.012 -21.836 1.00 70.44 94 GLU A C 1
ATOM 755 O O . GLU A 1 94 ? 24.814 0.118 -21.192 1.00 70.44 94 GLU A O 1
ATOM 760 N N . SER A 1 95 ? 24.870 1.680 -22.819 1.00 63.22 95 SER A N 1
ATOM 761 C CA . SER A 1 95 ? 26.266 1.488 -23.243 1.00 63.22 95 SER A CA 1
ATOM 762 C C . SER A 1 95 ? 27.233 2.419 -22.530 1.00 63.22 95 SER A C 1
ATOM 764 O O . SER A 1 95 ? 26.904 3.629 -22.494 1.00 63.22 95 SER A O 1
#

InterPro domains:
  IPR011489 EMI domain [PF07546] (24-93)
  IPR011489 EMI domain [PS51041] (23-95)
  IPR052485 MEGF-related differentiation regulators [PTHR24052] (3-94)

Radius of gyration: 31.14 Å; chains: 1; bounding box: 63×51×76 Å

pLDDT: mean 81.89, std 14.32, range [51.44, 97.56]

Foldseek 3Di:
DPVVVVVVVVVVVVVPDDDDPPDPQKDKDKDKDKDKDKDKDWDKDWDDDPDDPPDPPDDPVPDDDTDIDTDIDIDIDIDIDIDIDIDGHPPDDDD

Secondary structure (DSSP, 8-state):
--HHHHHHHHHHHHSS----TTSTTEEEEEEEEEEEEEEEEEEEEEEPPSS----TTS-GGGSPPPEEEEEEEEEEEEEEEEEEEEEEPTT----